Protein AF-A0AAV7KDS8-F1 (afdb_monomer)

Radius of gyration: 25.68 Å; Cα contacts (8 Å, |Δi|>4): 95; chains: 1; bounding box: 57×48×60 Å

Sequence (157 aa):
MASRVCKNSSEKFCYICGRSVPHSEDLPVPVPSEILDISSDNDSSGDSDEYILPPDDNSPQLFDQDDLGDLIRDLNLPKSSSEILASRLKEKNLLLPGANISKYRTREQDFLKFFHVQPSFVYCGNIPGLIEKLGVKYNPEEWRLFIDSSKRNLKGV

Organism: NCBI:txid111878

pLDDT: mean 76.49, std 17.14, range [42.12, 96.31]

Mean predicted aligned error: 17.91 Å

Solvent-accessible surface area (backbone atoms only — not comparable to full-atom values): 10512 Å² total; per-residue (Å²): 133,86,80,86,75,88,74,86,50,100,88,55,80,38,89,86,78,75,54,79,82,80,74,44,95,94,44,65,80,84,72,79,74,79,78,72,80,77,74,81,80,87,80,90,83,73,95,65,83,76,78,76,70,72,82,83,65,89,65,82,82,57,34,49,61,61,56,49,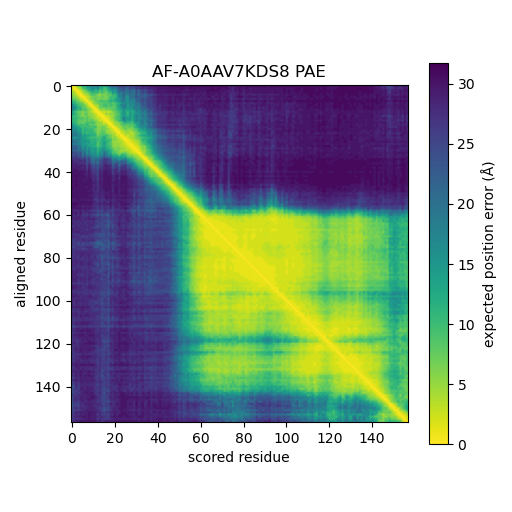49,48,53,35,56,77,68,64,51,54,46,70,58,40,29,51,50,45,49,54,36,48,78,67,68,37,44,40,94,84,49,64,47,71,54,40,79,54,63,60,59,86,53,48,82,33,49,46,82,52,101,90,51,72,47,72,79,38,58,62,63,49,37,45,74,72,74,41,88,72,55,81,88,74,54,44,81,42,75,53,95,49,95,84,52,76,45,76,82

Structure (mmCIF, N/CA/C/O backbone):
data_AF-A0AAV7KDS8-F1
#
_entry.id   AF-A0AAV7KDS8-F1
#
loop_
_atom_site.group_PDB
_atom_site.id
_atom_site.type_symbol
_atom_site.label_atom_id
_atom_site.label_alt_id
_atom_site.label_comp_id
_atom_site.label_asym_id
_atom_site.label_entity_id
_atom_site.label_seq_id
_atom_site.pdbx_PDB_ins_code
_atom_site.Cartn_x
_atom_site.Cartn_y
_atom_site.Cartn_z
_atom_site.occupancy
_atom_site.B_iso_or_equiv
_atom_site.auth_seq_id
_atom_site.auth_comp_id
_atom_site.auth_asym_id
_atom_site.auth_atom_id
_atom_site.pdbx_PDB_model_num
ATOM 1 N N . MET A 1 1 ? -3.835 -34.823 18.671 1.00 42.59 1 MET A N 1
ATOM 2 C CA . MET A 1 1 ? -3.001 -33.928 17.837 1.00 42.59 1 MET A CA 1
ATOM 3 C C . MET A 1 1 ? -1.619 -34.551 17.724 1.00 42.59 1 MET A C 1
ATOM 5 O O . MET A 1 1 ? -0.956 -34.690 18.742 1.00 42.59 1 MET A O 1
ATOM 9 N N . ALA A 1 2 ? -1.226 -35.023 16.539 1.00 47.03 2 ALA A N 1
ATOM 10 C CA . ALA A 1 2 ? 0.081 -35.650 16.341 1.00 47.03 2 ALA A CA 1
ATOM 11 C C . ALA A 1 2 ? 1.179 -34.573 16.314 1.00 47.03 2 ALA A C 1
ATOM 13 O O . ALA A 1 2 ? 1.115 -33.647 15.506 1.00 47.03 2 ALA A O 1
ATOM 14 N N . SER A 1 3 ? 2.161 -34.682 17.211 1.00 51.28 3 SER A N 1
ATOM 15 C CA . SER A 1 3 ? 3.309 -33.774 17.254 1.00 51.28 3 SER A CA 1
ATOM 16 C C . SER A 1 3 ? 4.225 -34.055 16.060 1.00 51.28 3 SER A C 1
ATOM 18 O O . SER A 1 3 ? 4.655 -35.193 15.860 1.00 51.28 3 SER A O 1
ATOM 20 N N . ARG A 1 4 ? 4.495 -33.043 15.228 1.00 54.78 4 ARG A N 1
ATOM 21 C CA . ARG A 1 4 ? 5.415 -33.171 14.089 1.00 54.78 4 ARG A CA 1
ATOM 22 C C . ARG A 1 4 ? 6.848 -33.139 14.620 1.00 54.78 4 ARG A C 1
ATOM 24 O O . ARG A 1 4 ? 7.329 -32.093 15.038 1.00 54.78 4 ARG A O 1
ATOM 31 N N . VAL A 1 5 ? 7.518 -34.289 14.616 1.00 57.69 5 VAL A N 1
ATOM 32 C CA . VAL A 1 5 ? 8.926 -34.416 15.017 1.00 57.69 5 VAL A CA 1
ATOM 33 C C . VAL A 1 5 ? 9.822 -34.093 13.821 1.00 57.69 5 VAL A C 1
ATOM 35 O O . VAL A 1 5 ? 9.630 -34.638 12.734 1.00 57.69 5 VAL A O 1
ATOM 38 N N . CYS A 1 6 ? 10.801 -33.211 14.023 1.00 60.06 6 CYS A N 1
ATOM 39 C CA . CYS A 1 6 ? 11.817 -32.884 13.027 1.00 60.06 6 CYS A CA 1
ATOM 40 C C . CYS A 1 6 ? 12.667 -34.129 12.725 1.00 60.06 6 CYS A C 1
ATOM 42 O O . CYS A 1 6 ? 13.434 -34.580 13.574 1.00 60.06 6 CYS A O 1
ATOM 44 N N . LYS A 1 7 ? 12.523 -34.689 11.522 1.00 57.91 7 LYS A N 1
ATOM 45 C CA . LYS A 1 7 ? 13.422 -35.713 10.983 1.00 57.91 7 LYS A CA 1
ATOM 46 C C . LYS A 1 7 ? 14.260 -35.055 9.894 1.00 57.91 7 LYS A C 1
ATOM 48 O O . LYS A 1 7 ? 13.817 -34.978 8.753 1.00 57.91 7 LYS A O 1
ATOM 53 N N . ASN A 1 8 ? 15.437 -34.545 10.247 1.00 57.94 8 ASN A N 1
ATOM 54 C CA . ASN A 1 8 ? 16.416 -34.177 9.227 1.00 57.94 8 ASN A CA 1
ATOM 55 C C . ASN A 1 8 ? 16.802 -35.457 8.472 1.00 57.94 8 ASN A C 1
ATOM 57 O O . ASN A 1 8 ? 17.338 -36.387 9.069 1.00 57.94 8 ASN A O 1
ATOM 61 N N . SER A 1 9 ? 16.475 -35.511 7.185 1.00 57.31 9 SER A N 1
ATOM 62 C CA . SER A 1 9 ? 16.953 -36.525 6.245 1.00 57.31 9 SER A CA 1
ATOM 63 C C . SER A 1 9 ? 18.003 -35.867 5.356 1.00 57.31 9 SER A C 1
ATOM 65 O O . SER A 1 9 ? 17.880 -34.685 5.036 1.00 57.31 9 SER A O 1
ATOM 67 N N . SER A 1 10 ? 19.035 -36.623 4.988 1.00 56.47 10 SER A N 1
ATOM 68 C CA . SER A 1 10 ? 20.202 -36.172 4.219 1.00 56.47 10 SER A CA 1
ATOM 69 C C . SER A 1 10 ? 19.875 -35.592 2.841 1.00 56.47 10 SER A C 1
ATOM 71 O O . SER A 1 10 ? 20.719 -34.928 2.258 1.00 56.47 10 SER A O 1
ATOM 73 N N . GLU A 1 11 ? 18.661 -35.801 2.329 1.00 54.28 11 GLU A N 1
ATOM 74 C CA . GLU A 1 11 ? 18.315 -35.473 0.941 1.00 54.28 11 GLU A CA 1
ATOM 75 C C . GLU A 1 11 ? 17.306 -34.327 0.796 1.00 54.28 11 GLU A C 1
ATOM 77 O O . GLU A 1 11 ? 16.931 -33.983 -0.325 1.00 54.28 11 GLU A O 1
ATOM 82 N N . LYS A 1 12 ? 16.800 -33.738 1.894 1.00 57.00 12 LYS A N 1
ATOM 83 C CA . LYS A 1 12 ? 15.735 -32.720 1.809 1.00 57.00 12 LYS A CA 1
ATOM 84 C C . LYS A 1 12 ? 15.897 -31.586 2.810 1.00 57.00 12 LYS A C 1
ATOM 86 O O . LYS A 1 12 ? 16.128 -31.796 3.998 1.00 57.00 12 LYS A O 1
ATOM 91 N N . PHE A 1 13 ? 15.666 -30.371 2.319 1.00 56.09 13 PHE A N 1
ATOM 92 C CA . PHE A 1 13 ? 15.522 -29.178 3.141 1.00 56.09 13 PHE A CA 1
ATOM 93 C C . PHE A 1 13 ? 14.375 -29.354 4.149 1.00 56.09 13 PHE A C 1
ATOM 95 O O . PHE A 1 13 ? 13.248 -29.703 3.786 1.00 56.09 13 PHE A O 1
ATOM 102 N N . CYS A 1 14 ? 14.655 -29.121 5.433 1.00 64.38 14 CYS A N 1
ATOM 103 C CA . CYS A 1 14 ? 13.663 -29.280 6.488 1.00 64.38 14 CYS A CA 1
ATOM 104 C C . CYS A 1 14 ? 12.863 -27.988 6.684 1.00 64.38 14 CYS A C 1
ATOM 106 O O . CYS A 1 14 ? 13.279 -27.072 7.395 1.00 64.38 14 CYS A O 1
ATOM 108 N N . TYR A 1 15 ? 11.652 -27.956 6.128 1.00 58.31 15 TYR A N 1
ATOM 109 C CA . TYR A 1 15 ? 10.705 -26.841 6.268 1.00 58.31 15 TYR A CA 1
ATOM 110 C C . TYR A 1 15 ? 10.203 -26.603 7.706 1.00 58.31 15 TYR A C 1
ATOM 112 O O . TYR A 1 15 ? 9.467 -25.651 7.946 1.00 58.31 15 TYR A O 1
ATOM 120 N N . ILE A 1 16 ? 10.575 -27.458 8.668 1.00 60.47 16 ILE A N 1
ATOM 121 C CA . ILE A 1 16 ? 10.196 -27.318 10.083 1.00 60.47 16 ILE A CA 1
ATOM 122 C C . ILE A 1 16 ? 11.245 -26.514 10.867 1.00 60.47 16 ILE A C 1
ATOM 124 O O . ILE A 1 16 ? 10.875 -25.741 11.744 1.00 60.47 16 ILE A O 1
ATOM 128 N N . CYS A 1 17 ? 12.542 -26.678 10.577 1.00 70.00 17 CYS A N 1
ATOM 129 C CA . CYS A 1 17 ? 13.621 -26.008 11.317 1.00 70.00 17 CYS A CA 1
ATOM 130 C C . CYS A 1 17 ? 14.422 -24.990 10.490 1.00 70.00 17 CYS A C 1
ATOM 132 O O . CYS A 1 17 ? 15.250 -24.283 11.061 1.00 70.00 17 CYS A O 1
ATOM 134 N N . GLY A 1 18 ? 14.190 -24.904 9.174 1.00 62.91 18 GLY A N 1
ATOM 135 C CA . GLY A 1 18 ? 14.762 -23.875 8.300 1.00 62.91 18 GLY A CA 1
ATOM 136 C C . GLY A 1 18 ? 16.280 -23.948 8.119 1.00 62.91 18 GLY A C 1
ATOM 137 O O . GLY A 1 18 ? 16.886 -22.963 7.707 1.00 62.91 18 GLY A O 1
ATOM 138 N N . ARG A 1 19 ? 16.916 -25.080 8.448 1.00 60.06 19 ARG A N 1
ATOM 139 C CA . ARG A 1 19 ? 18.369 -25.257 8.311 1.00 60.06 19 ARG A CA 1
ATOM 140 C C . ARG A 1 19 ? 18.706 -26.003 7.024 1.00 60.06 19 ARG A C 1
ATOM 142 O O . ARG A 1 19 ? 18.175 -27.085 6.779 1.00 60.06 19 ARG A O 1
ATOM 149 N N . SER A 1 20 ? 19.620 -25.438 6.240 1.00 60.25 20 SER A N 1
ATOM 150 C CA . SER A 1 20 ? 20.301 -26.128 5.144 1.00 60.25 20 SER A CA 1
ATOM 151 C C . SER A 1 20 ? 21.311 -27.134 5.703 1.00 60.25 20 SER A C 1
ATOM 153 O O . SER A 1 20 ? 21.970 -26.867 6.712 1.00 60.25 20 SER A O 1
ATOM 155 N N . VAL A 1 21 ? 21.426 -28.298 5.066 1.00 63.53 21 VAL A N 1
ATOM 156 C CA . VAL A 1 21 ? 22.436 -29.303 5.422 1.00 63.53 21 VAL A CA 1
ATOM 157 C C . VAL A 1 21 ? 23.788 -28.849 4.853 1.00 63.53 21 VAL A C 1
ATOM 159 O O . VAL A 1 21 ? 23.837 -28.487 3.678 1.00 63.53 21 VAL A O 1
ATOM 162 N N . PRO A 1 22 ? 24.867 -28.806 5.656 1.00 60.00 22 PRO A N 1
ATOM 163 C CA . PRO A 1 22 ? 26.194 -28.456 5.160 1.00 60.00 22 PRO A CA 1
ATOM 164 C C . PRO A 1 22 ? 26.729 -29.543 4.219 1.00 60.00 22 PRO A C 1
ATOM 166 O O . PRO A 1 22 ? 26.577 -30.732 4.496 1.00 60.00 22 PRO A O 1
ATOM 169 N N . HIS A 1 23 ? 27.358 -29.122 3.122 1.00 61.16 23 HIS A N 1
ATOM 170 C CA . HIS A 1 23 ? 28.006 -30.018 2.165 1.00 61.16 23 HIS A CA 1
ATOM 171 C C . HIS A 1 23 ? 29.175 -30.775 2.816 1.00 61.16 23 HIS A C 1
ATOM 173 O O . HIS A 1 23 ? 29.895 -30.222 3.651 1.00 61.16 23 HIS A O 1
ATOM 179 N N . SER A 1 24 ? 29.360 -32.034 2.424 1.00 66.31 24 SER A N 1
ATOM 180 C CA . SER A 1 24 ? 30.437 -32.927 2.872 1.00 66.31 24 SER A CA 1
ATOM 181 C C . SER A 1 24 ? 30.935 -33.771 1.696 1.00 66.31 24 SER A C 1
ATOM 183 O O . SER A 1 24 ? 30.394 -33.671 0.596 1.00 66.31 24 SER A O 1
ATOM 185 N N . GLU A 1 25 ? 31.949 -34.613 1.907 1.00 64.06 25 GLU A N 1
ATOM 186 C CA . GLU A 1 25 ? 32.448 -35.531 0.868 1.00 64.06 25 GLU A CA 1
ATOM 187 C C . GLU A 1 25 ? 31.361 -36.493 0.349 1.00 64.06 25 GLU A C 1
ATOM 189 O O . GLU A 1 25 ? 31.370 -36.846 -0.826 1.00 64.06 25 GLU A O 1
ATOM 194 N N . ASP A 1 26 ? 30.367 -36.821 1.184 1.00 67.75 26 ASP A N 1
ATOM 195 C CA . ASP A 1 26 ? 29.193 -37.622 0.802 1.00 67.75 26 ASP A CA 1
ATOM 196 C C . ASP A 1 26 ? 28.091 -36.804 0.089 1.00 67.75 26 ASP A C 1
ATOM 198 O O . ASP A 1 26 ? 27.160 -37.377 -0.476 1.00 67.75 26 ASP A O 1
ATOM 202 N N . LEU A 1 27 ? 28.160 -35.464 0.127 1.00 63.69 27 LEU A N 1
ATOM 203 C CA . LEU A 1 27 ? 27.190 -34.527 -0.463 1.00 63.69 27 LEU A CA 1
ATOM 204 C C . LEU A 1 27 ? 27.913 -33.335 -1.124 1.00 63.69 27 LEU A C 1
ATOM 206 O O . LEU A 1 27 ? 27.814 -32.198 -0.630 1.00 63.69 27 LEU A O 1
ATOM 210 N N . PRO A 1 28 ? 28.658 -33.572 -2.221 1.00 71.12 28 PRO A N 1
ATOM 211 C CA . PRO A 1 28 ? 29.429 -32.533 -2.887 1.00 71.12 28 PRO A CA 1
ATOM 212 C C . PRO A 1 28 ? 28.520 -31.442 -3.460 1.00 71.12 28 PRO A C 1
ATOM 214 O O . PRO A 1 28 ? 27.350 -31.666 -3.778 1.00 71.12 28 PRO A O 1
ATOM 217 N N . VAL A 1 29 ? 29.069 -30.234 -3.592 1.00 67.00 29 VAL A N 1
ATOM 218 C CA . VAL A 1 29 ? 28.371 -29.113 -4.231 1.00 67.00 29 VAL A CA 1
ATOM 219 C C . VAL A 1 29 ? 28.070 -29.497 -5.686 1.00 67.00 29 VAL A C 1
ATOM 221 O O . VAL A 1 29 ? 29.007 -29.853 -6.404 1.00 67.00 29 VAL A O 1
ATOM 224 N N . PRO A 1 30 ? 26.804 -29.430 -6.145 1.00 64.69 30 PRO A N 1
ATOM 225 C CA . PRO A 1 30 ? 26.484 -29.659 -7.546 1.00 64.69 30 PRO A CA 1
ATOM 226 C C . PRO A 1 30 ? 27.210 -28.619 -8.396 1.00 64.69 30 PRO A C 1
ATOM 228 O O . PRO A 1 30 ? 26.972 -27.417 -8.259 1.00 64.69 30 PRO A O 1
ATOM 231 N N . VAL A 1 31 ? 28.123 -29.075 -9.247 1.00 70.25 31 VAL A N 1
ATOM 232 C CA . VAL A 1 31 ? 28.790 -28.204 -10.213 1.00 70.25 31 VAL A CA 1
ATOM 233 C C . VAL A 1 31 ? 27.791 -27.950 -11.343 1.00 70.25 31 VAL A C 1
ATOM 235 O O . VAL A 1 31 ? 27.231 -28.922 -11.859 1.00 70.25 31 VAL A O 1
ATOM 238 N N . PRO A 1 32 ? 27.520 -26.687 -11.720 1.00 57.19 32 PRO A N 1
ATOM 239 C CA . PRO A 1 32 ? 26.714 -26.394 -12.897 1.00 57.19 32 PRO A CA 1
ATOM 240 C C . PRO A 1 32 ? 27.324 -27.119 -14.096 1.00 57.19 32 PRO A C 1
ATOM 242 O O . PRO A 1 32 ? 28.519 -26.970 -14.353 1.00 57.19 32 PRO A O 1
ATOM 245 N N . SER A 1 33 ? 26.536 -27.937 -14.792 1.00 58.91 33 SER A N 1
ATOM 246 C CA . SER A 1 33 ? 26.995 -28.548 -16.036 1.00 58.91 33 SER A CA 1
ATOM 247 C C . SER A 1 33 ? 27.380 -27.432 -17.000 1.00 58.91 33 SER A C 1
ATOM 249 O O . SER A 1 33 ? 26.623 -26.468 -17.146 1.00 58.91 33 SER A O 1
ATOM 251 N N . GLU A 1 34 ? 28.563 -27.545 -17.610 1.00 57.50 34 GLU A N 1
ATOM 252 C CA . GLU A 1 34 ? 28.976 -26.644 -18.682 1.00 57.50 34 GLU A CA 1
ATOM 253 C C . GLU A 1 34 ? 27.834 -26.568 -19.693 1.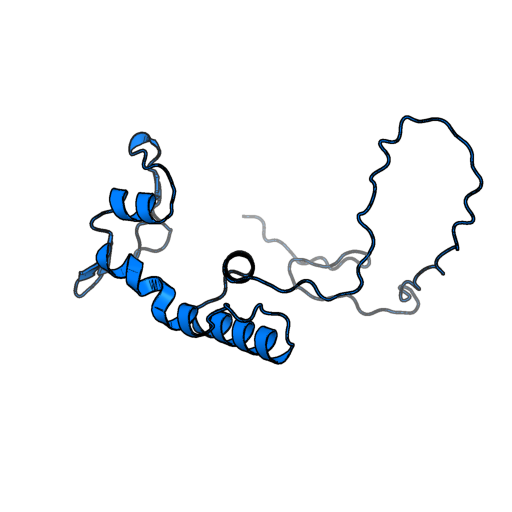00 57.50 34 GLU A C 1
ATOM 255 O O . GLU A 1 34 ? 27.305 -27.594 -20.130 1.00 57.50 34 GLU A O 1
ATOM 260 N N . ILE A 1 35 ? 27.389 -25.342 -19.961 1.00 61.94 35 ILE A N 1
ATOM 261 C CA . ILE A 1 35 ? 26.324 -25.061 -20.913 1.00 61.94 35 ILE A CA 1
ATOM 262 C C . ILE A 1 35 ? 26.814 -25.636 -22.236 1.00 61.94 35 ILE A C 1
ATOM 264 O O . ILE A 1 35 ? 27.777 -25.135 -22.811 1.00 61.94 35 ILE A O 1
ATOM 268 N N . LEU A 1 36 ? 26.203 -26.735 -22.674 1.00 47.66 36 LEU A N 1
ATOM 269 C CA . LEU A 1 36 ? 26.427 -27.241 -24.015 1.00 47.66 36 LEU A CA 1
ATOM 270 C C . LEU A 1 36 ? 25.964 -26.133 -24.957 1.00 47.66 36 LEU A C 1
ATOM 272 O O . LEU A 1 36 ? 24.782 -25.787 -24.953 1.00 47.66 36 LEU A O 1
ATOM 276 N N . ASP A 1 37 ? 26.893 -25.565 -25.725 1.00 49.75 37 ASP A N 1
ATOM 277 C CA . ASP A 1 37 ? 26.561 -24.831 -26.940 1.00 49.75 37 ASP A CA 1
ATOM 278 C C . ASP A 1 37 ? 25.713 -25.777 -27.791 1.00 49.75 37 ASP A C 1
ATOM 280 O O . ASP A 1 37 ? 26.211 -26.750 -28.361 1.00 49.75 37 ASP A O 1
ATOM 284 N N . ILE A 1 38 ? 24.401 -25.539 -27.808 1.00 51.03 38 ILE A N 1
ATOM 285 C CA . ILE A 1 38 ? 23.464 -26.276 -28.647 1.00 51.03 38 ILE A CA 1
ATOM 286 C C . ILE A 1 38 ? 23.730 -25.797 -30.073 1.00 51.03 38 ILE A C 1
ATOM 288 O O . ILE A 1 38 ? 23.089 -24.875 -30.574 1.00 51.03 38 ILE A O 1
ATOM 292 N N . SER A 1 39 ? 24.717 -26.411 -30.724 1.00 52.03 39 SER A N 1
ATOM 293 C CA . SER A 1 39 ? 24.773 -26.458 -32.175 1.00 52.03 39 SER A CA 1
ATOM 294 C C . SER A 1 39 ? 23.506 -27.172 -32.630 1.00 52.03 39 SER A C 1
ATOM 296 O O . SER A 1 39 ? 23.320 -28.364 -32.381 1.00 52.03 39 SER A O 1
ATOM 298 N N . SER A 1 40 ? 22.597 -26.398 -33.204 1.00 45.72 40 SER A N 1
ATOM 299 C CA . SER A 1 40 ? 21.296 -26.820 -33.695 1.00 45.72 40 SER A CA 1
ATOM 300 C C . SER A 1 40 ? 21.451 -27.755 -34.895 1.00 45.72 40 SER A C 1
ATOM 302 O O . SER A 1 40 ? 21.427 -27.325 -36.047 1.00 45.72 40 SER A O 1
ATOM 304 N N . ASP A 1 41 ? 21.570 -29.051 -34.617 1.00 44.31 41 ASP A N 1
ATOM 305 C CA . ASP A 1 41 ? 21.260 -30.081 -35.600 1.00 44.31 41 ASP A CA 1
ATOM 306 C C . ASP A 1 41 ? 19.736 -30.178 -35.731 1.00 44.31 41 ASP A C 1
ATOM 308 O O . ASP A 1 41 ? 18.999 -30.584 -34.831 1.00 44.31 41 ASP A O 1
ATOM 312 N N . ASN A 1 42 ? 19.283 -29.678 -36.874 1.00 54.56 42 ASN A N 1
ATOM 313 C CA . ASN A 1 42 ? 17.911 -29.612 -37.331 1.00 54.56 42 ASN A CA 1
ATOM 314 C C . ASN A 1 42 ? 17.361 -31.018 -37.611 1.00 54.56 42 ASN A C 1
ATOM 316 O O . ASN A 1 42 ? 17.646 -31.574 -38.668 1.00 54.56 42 ASN A O 1
ATOM 320 N N . ASP A 1 43 ? 16.507 -31.531 -36.724 1.00 42.12 43 ASP A N 1
ATOM 321 C CA . ASP A 1 43 ? 15.540 -32.575 -37.065 1.00 42.12 43 ASP A CA 1
ATOM 322 C C . ASP A 1 43 ? 14.122 -32.082 -36.758 1.00 42.12 43 ASP A C 1
ATOM 324 O O . ASP A 1 43 ? 13.664 -31.976 -35.621 1.00 42.12 43 ASP A O 1
ATOM 328 N N . SER A 1 44 ? 13.450 -31.714 -37.843 1.00 55.19 44 SER A N 1
ATOM 329 C CA . SER A 1 44 ? 12.095 -31.190 -37.893 1.00 55.19 44 SER A CA 1
ATOM 330 C C . SER A 1 44 ? 11.071 -32.304 -37.672 1.00 55.19 44 SER A C 1
ATOM 332 O O . SER A 1 44 ? 11.066 -33.292 -38.405 1.00 55.19 44 SER A O 1
ATOM 334 N N . SER A 1 45 ? 10.166 -32.131 -36.705 1.00 54.56 45 SER A N 1
ATOM 335 C CA . SER A 1 45 ? 8.717 -32.349 -36.884 1.00 54.56 45 SER A CA 1
ATOM 336 C C . SER A 1 45 ? 7.962 -32.213 -35.558 1.00 54.56 45 SER A C 1
ATOM 338 O O . SER A 1 45 ? 7.956 -33.108 -34.719 1.00 54.56 45 SER A O 1
ATOM 340 N N . GLY A 1 46 ? 7.268 -31.090 -35.393 1.00 47.12 46 GLY A N 1
ATOM 341 C CA . GLY A 1 46 ? 6.348 -30.880 -34.281 1.00 47.12 46 GLY A CA 1
ATOM 342 C C . GLY A 1 46 ? 5.998 -29.412 -34.140 1.00 47.12 46 GLY A C 1
ATOM 343 O O . GLY A 1 46 ? 6.624 -28.744 -33.334 1.00 47.12 46 GLY A O 1
ATOM 344 N N . ASP A 1 47 ? 5.060 -28.961 -34.980 1.00 55.47 47 ASP A N 1
ATOM 345 C CA . ASP A 1 47 ? 4.239 -27.740 -34.882 1.00 55.47 47 ASP A CA 1
ATOM 346 C C . ASP A 1 47 ? 4.600 -26.819 -33.705 1.00 55.47 47 ASP A C 1
ATOM 348 O O . ASP A 1 47 ? 3.954 -26.798 -32.658 1.00 55.47 47 ASP A O 1
ATOM 352 N N . SER A 1 48 ? 5.720 -26.123 -33.852 1.00 52.38 48 SER A N 1
ATOM 353 C CA . SER A 1 48 ? 6.213 -25.168 -32.879 1.00 52.38 48 SER A CA 1
ATOM 354 C C . SER A 1 48 ? 5.778 -23.805 -33.370 1.00 52.38 48 SER A C 1
ATOM 356 O O . SER A 1 48 ? 6.401 -23.259 -34.283 1.00 52.38 48 SER A O 1
ATOM 358 N N . ASP A 1 49 ? 4.711 -23.280 -32.767 1.00 55.84 49 ASP A N 1
ATOM 359 C CA . ASP A 1 49 ? 4.479 -21.843 -32.709 1.00 55.84 49 ASP A CA 1
ATOM 360 C C . ASP A 1 49 ? 5.800 -21.206 -32.268 1.00 55.84 49 ASP A C 1
ATOM 362 O O . ASP A 1 49 ? 6.238 -21.333 -31.122 1.00 55.84 49 ASP A O 1
ATOM 366 N N . GLU A 1 50 ? 6.500 -20.622 -33.235 1.00 52.75 50 GLU A N 1
ATOM 367 C CA . GLU A 1 50 ? 7.760 -19.935 -33.041 1.00 52.75 50 GLU A CA 1
ATOM 368 C C . GLU A 1 50 ? 7.461 -18.762 -32.109 1.00 52.75 50 GLU A C 1
ATOM 370 O O . GLU A 1 50 ? 6.904 -17.742 -32.516 1.00 52.75 50 GLU A O 1
ATOM 375 N N . TYR A 1 51 ? 7.746 -18.934 -30.816 1.00 61.84 51 TYR A N 1
ATOM 376 C CA . TYR A 1 51 ? 7.735 -17.838 -29.861 1.00 61.84 51 TYR A CA 1
ATOM 377 C C . TYR A 1 51 ? 8.841 -16.880 -30.293 1.00 61.84 51 TYR A C 1
ATOM 379 O O . TYR A 1 51 ? 9.991 -17.009 -29.876 1.00 61.84 51 TYR A O 1
ATOM 387 N N . ILE A 1 52 ? 8.493 -15.944 -31.176 1.00 62.25 52 ILE A N 1
ATOM 388 C CA . ILE A 1 52 ? 9.346 -14.832 -31.570 1.00 62.25 52 ILE A CA 1
ATOM 389 C C . ILE A 1 52 ? 9.587 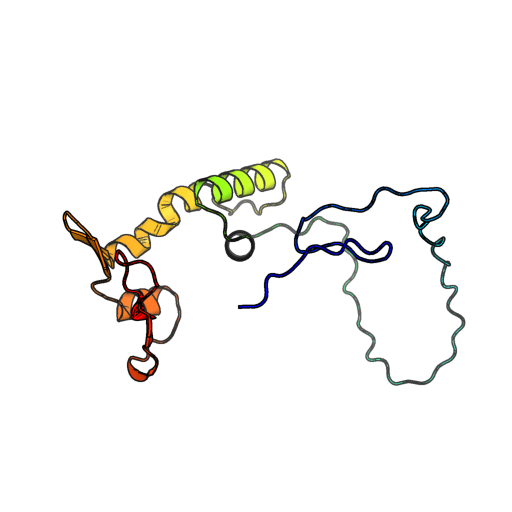-14.031 -30.291 1.00 62.25 52 ILE A C 1
ATOM 391 O O . ILE A 1 52 ? 8.761 -13.211 -29.884 1.00 62.25 52 ILE A O 1
ATOM 395 N N . LEU A 1 53 ? 10.699 -14.322 -29.615 1.00 63.75 53 LEU A N 1
ATOM 396 C CA . LEU A 1 53 ? 11.209 -13.478 -28.551 1.00 63.75 53 LEU A CA 1
ATOM 397 C C . LEU A 1 53 ? 11.458 -12.104 -29.183 1.00 63.75 53 LEU A C 1
ATOM 399 O O . LEU A 1 53 ? 12.165 -12.025 -30.195 1.00 63.75 53 LEU A O 1
ATOM 403 N N . PRO A 1 54 ? 10.844 -11.028 -28.660 1.00 68.94 54 PRO A N 1
ATOM 404 C CA . PRO A 1 54 ? 11.148 -9.692 -29.138 1.00 68.94 54 PRO A CA 1
ATOM 405 C C . PRO A 1 54 ? 12.662 -9.461 -29.034 1.00 68.94 54 PRO A C 1
ATOM 407 O O . PRO A 1 54 ? 13.302 -10.045 -28.156 1.00 68.94 54 PRO A O 1
ATOM 410 N N . PRO A 1 55 ? 13.245 -8.659 -29.945 1.00 63.25 55 PRO A N 1
ATOM 411 C CA . PRO A 1 55 ? 14.678 -8.405 -29.955 1.00 63.25 55 PRO A CA 1
ATOM 412 C C . PRO A 1 55 ? 15.119 -7.996 -28.553 1.00 63.25 55 PRO A C 1
ATOM 414 O O . PRO A 1 55 ? 14.521 -7.096 -27.963 1.00 63.25 55 PRO A O 1
ATOM 417 N N . ASP A 1 56 ? 16.122 -8.703 -28.035 1.00 63.69 56 ASP A N 1
ATOM 418 C CA . ASP A 1 56 ? 16.668 -8.504 -26.698 1.00 63.69 56 ASP A CA 1
ATOM 419 C C . ASP A 1 56 ? 17.390 -7.151 -26.673 1.00 63.69 56 ASP A C 1
ATOM 421 O O . ASP A 1 56 ? 18.593 -7.029 -26.927 1.00 63.69 56 ASP A O 1
ATOM 425 N N . ASP A 1 57 ? 16.615 -6.084 -26.491 1.00 69.94 57 ASP A N 1
ATOM 426 C CA . ASP A 1 57 ? 17.159 -4.791 -26.138 1.00 69.94 57 ASP A CA 1
ATOM 427 C C . ASP A 1 57 ? 17.683 -4.938 -24.713 1.00 69.94 57 ASP A C 1
ATOM 429 O O . ASP A 1 57 ? 16.925 -4.893 -23.750 1.00 69.94 57 ASP A O 1
ATOM 433 N N . ASN A 1 58 ? 18.998 -5.131 -24.583 1.00 74.50 58 ASN A N 1
ATOM 434 C CA . ASN A 1 58 ? 19.723 -5.241 -23.310 1.00 74.50 58 ASN A CA 1
ATOM 435 C C . ASN A 1 58 ? 19.615 -3.972 -22.426 1.00 74.50 58 ASN A C 1
ATOM 437 O O . ASN A 1 58 ? 20.391 -3.793 -21.480 1.00 74.50 58 ASN A O 1
ATOM 441 N N . SER A 1 59 ? 18.708 -3.046 -22.745 1.00 78.06 59 SER A N 1
ATOM 442 C CA . SER A 1 59 ? 18.412 -1.879 -21.938 1.00 78.06 59 SER A CA 1
ATOM 443 C C . SER A 1 59 ? 17.609 -2.286 -20.688 1.00 78.06 59 SER A C 1
ATOM 445 O O . SER A 1 59 ? 16.732 -3.149 -20.742 1.00 78.06 59 SER A O 1
ATOM 447 N N . PRO A 1 60 ? 17.904 -1.707 -19.510 1.00 81.12 60 PRO A N 1
ATOM 448 C CA . PRO A 1 60 ? 17.145 -2.011 -18.306 1.00 81.12 60 PRO A CA 1
ATOM 449 C C . PRO A 1 60 ? 15.685 -1.585 -18.465 1.00 81.12 60 PRO A C 1
ATOM 451 O O . PRO A 1 60 ? 15.403 -0.411 -18.717 1.00 81.12 60 PRO A O 1
ATOM 454 N N . GLN A 1 61 ? 14.754 -2.511 -18.240 1.00 87.50 61 GLN A N 1
ATOM 455 C CA . GLN A 1 61 ? 13.340 -2.172 -18.163 1.00 87.50 61 GLN A CA 1
ATOM 456 C C . GLN A 1 61 ? 13.092 -1.293 -16.929 1.00 87.50 61 GLN A C 1
ATOM 458 O O . GLN A 1 61 ? 13.369 -1.683 -15.792 1.00 87.50 61 GLN A O 1
ATOM 463 N N . LEU A 1 62 ? 12.606 -0.076 -17.167 1.00 94.00 62 LEU A N 1
ATOM 464 C CA . LEU A 1 62 ? 12.297 0.888 -16.116 1.00 94.00 62 LEU A CA 1
ATOM 465 C C . LEU A 1 62 ? 10.896 0.630 -15.568 1.00 94.00 62 LEU A C 1
ATOM 467 O O . LEU A 1 62 ? 9.970 0.397 -16.338 1.00 94.00 62 LEU A O 1
ATOM 471 N N . PHE A 1 63 ? 10.737 0.751 -14.253 1.00 94.75 63 PHE A N 1
ATOM 472 C CA . PHE A 1 63 ? 9.428 0.702 -13.612 1.00 94.75 63 PHE A CA 1
ATOM 473 C C . PHE A 1 63 ? 8.703 2.032 -13.794 1.00 94.75 63 PHE A C 1
ATOM 475 O O . PHE A 1 63 ? 9.253 3.106 -13.494 1.00 94.75 63 PHE A O 1
ATOM 482 N N . ASP A 1 64 ? 7.445 1.959 -14.215 1.00 94.81 64 ASP A N 1
ATOM 483 C CA . ASP A 1 64 ? 6.520 3.069 -14.066 1.00 94.81 64 ASP A CA 1
ATOM 484 C C . ASP A 1 64 ? 5.943 3.141 -12.634 1.00 94.81 64 ASP A C 1
ATOM 486 O O . ASP A 1 64 ? 6.404 2.482 -11.695 1.00 94.81 64 ASP A O 1
ATOM 490 N N . GLN A 1 65 ? 4.979 4.037 -12.416 1.00 94.25 65 GLN A N 1
ATOM 491 C CA . GLN A 1 65 ? 4.388 4.225 -11.092 1.00 94.25 65 GLN A CA 1
ATOM 492 C C . GLN A 1 65 ? 3.463 3.070 -10.673 1.00 94.25 65 GLN A C 1
ATOM 494 O O . GLN A 1 65 ? 3.324 2.829 -9.465 1.00 94.25 65 GLN A O 1
ATOM 499 N N . ASP A 1 66 ? 2.820 2.415 -11.632 1.00 92.69 66 ASP A N 1
ATOM 500 C CA . ASP A 1 66 ? 1.867 1.337 -11.406 1.00 92.69 66 ASP A CA 1
ATOM 501 C C . ASP A 1 66 ? 2.617 0.012 -11.238 1.00 92.69 66 ASP A C 1
ATOM 503 O O . ASP A 1 66 ? 2.396 -0.653 -10.226 1.00 92.69 66 ASP A O 1
ATOM 507 N N . ASP A 1 67 ? 3.627 -0.265 -12.067 1.00 95.19 67 ASP A N 1
ATOM 508 C CA . 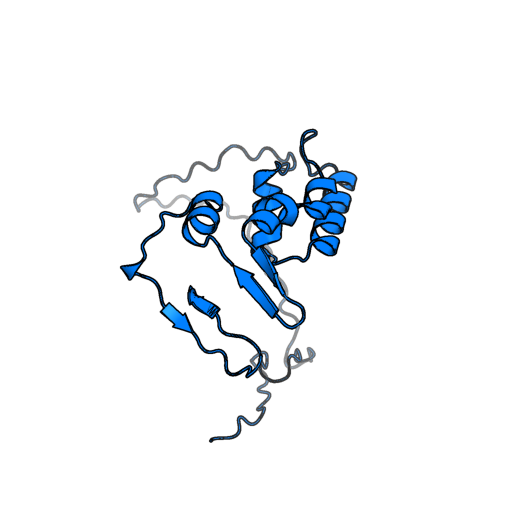ASP A 1 67 ? 4.557 -1.392 -11.922 1.00 95.19 67 ASP A CA 1
ATOM 509 C C . ASP A 1 67 ? 5.242 -1.373 -10.550 1.00 95.19 67 ASP A C 1
ATOM 511 O O . ASP A 1 67 ? 5.327 -2.380 -9.842 1.00 95.19 67 ASP A O 1
ATOM 515 N N . LEU A 1 68 ? 5.712 -0.194 -10.121 1.00 95.44 68 LEU A N 1
ATOM 516 C CA . LEU A 1 68 ? 6.289 -0.022 -8.790 1.00 95.44 68 LEU A CA 1
ATOM 517 C C . LEU A 1 68 ? 5.242 -0.268 -7.690 1.00 95.44 68 LEU A C 1
ATOM 519 O O . LEU A 1 68 ? 5.559 -0.794 -6.620 1.00 95.44 68 LEU A O 1
ATOM 523 N N . GLY A 1 69 ? 3.992 0.136 -7.931 1.00 94.00 69 GLY A N 1
ATOM 524 C CA . GLY A 1 69 ? 2.860 -0.120 -7.045 1.00 94.00 69 GLY A CA 1
ATOM 525 C C . GLY A 1 69 ? 2.552 -1.609 -6.895 1.00 94.00 69 GLY A C 1
ATOM 526 O O . GLY A 1 69 ? 2.368 -2.068 -5.762 1.00 94.00 69 GLY A O 1
ATOM 527 N N . ASP A 1 70 ? 2.553 -2.342 -8.003 1.00 94.69 70 ASP A N 1
ATOM 528 C CA . ASP A 1 70 ? 2.332 -3.783 -8.065 1.00 94.69 70 ASP A CA 1
ATOM 529 C C . ASP A 1 70 ? 3.468 -4.544 -7.384 1.00 94.69 70 ASP A C 1
ATOM 531 O O . ASP A 1 70 ? 3.203 -5.330 -6.476 1.00 94.69 70 ASP A O 1
ATOM 535 N N . LEU A 1 71 ? 4.729 -4.201 -7.666 1.00 95.44 71 LEU A N 1
ATOM 536 C CA . LEU A 1 71 ? 5.885 -4.784 -6.977 1.00 95.44 71 LEU A CA 1
ATOM 537 C C . LEU A 1 71 ? 5.781 -4.627 -5.452 1.00 95.44 71 LEU A C 1
ATOM 539 O O . LEU A 1 71 ? 6.014 -5.560 -4.683 1.00 95.44 71 LEU A O 1
ATOM 543 N N . ILE A 1 72 ? 5.409 -3.434 -4.985 1.00 95.50 72 ILE A N 1
ATOM 544 C CA . ILE A 1 72 ? 5.231 -3.159 -3.555 1.00 95.50 72 ILE A CA 1
ATOM 545 C C . ILE A 1 72 ? 4.075 -3.967 -2.954 1.00 95.50 72 ILE A C 1
ATOM 547 O O . ILE A 1 72 ? 4.158 -4.360 -1.784 1.00 95.50 72 ILE A O 1
ATOM 551 N N . ARG A 1 73 ? 2.995 -4.177 -3.716 1.00 93.12 73 ARG A N 1
ATOM 552 C CA . ARG A 1 73 ? 1.844 -4.986 -3.301 1.00 93.12 73 ARG A CA 1
ATOM 553 C C . ARG A 1 73 ? 2.229 -6.457 -3.192 1.00 93.12 73 ARG A C 1
ATOM 555 O O . ARG A 1 73 ? 1.921 -7.067 -2.172 1.00 93.12 73 ARG A O 1
ATOM 562 N N . ASP A 1 74 ? 2.933 -6.987 -4.181 1.00 96.12 74 ASP A N 1
ATOM 563 C CA . ASP A 1 74 ? 3.321 -8.397 -4.251 1.00 96.12 74 ASP A CA 1
ATOM 564 C C . ASP A 1 74 ? 4.318 -8.758 -3.144 1.00 96.12 74 ASP A C 1
ATOM 566 O O . ASP A 1 74 ? 4.215 -9.809 -2.512 1.00 96.12 74 ASP A O 1
ATOM 570 N N . LEU A 1 75 ? 5.224 -7.831 -2.820 1.00 95.75 75 LEU A N 1
ATOM 571 C CA . LEU A 1 75 ? 6.134 -7.944 -1.677 1.00 95.75 75 LEU A CA 1
ATOM 572 C C . LEU A 1 75 ? 5.470 -7.622 -0.325 1.00 95.75 75 LEU A C 1
ATOM 574 O O . LEU A 1 75 ? 6.109 -7.759 0.720 1.00 95.75 75 LEU A O 1
ATOM 578 N N . ASN A 1 76 ? 4.210 -7.177 -0.327 1.00 94.38 76 ASN A N 1
ATOM 579 C CA . ASN A 1 76 ? 3.435 -6.792 0.852 1.00 94.38 76 ASN A CA 1
ATOM 580 C C . ASN A 1 76 ? 4.184 -5.817 1.787 1.00 94.38 76 ASN A C 1
ATOM 582 O O . ASN A 1 76 ? 4.236 -5.993 3.009 1.00 94.38 76 ASN A O 1
ATOM 586 N N . LEU A 1 77 ? 4.810 -4.787 1.209 1.00 94.50 77 LEU A N 1
ATOM 587 C CA . LEU A 1 77 ? 5.668 -3.877 1.970 1.00 94.50 77 LEU A CA 1
ATOM 588 C C . LEU A 1 77 ? 4.859 -2.822 2.749 1.00 94.50 77 LEU A C 1
ATOM 590 O O . LEU A 1 77 ? 3.922 -2.222 2.207 1.00 94.50 77 LEU A O 1
ATOM 594 N N . PRO A 1 78 ? 5.244 -2.519 4.005 1.00 92.75 78 PRO A N 1
ATOM 595 C CA . PRO A 1 78 ? 4.711 -1.371 4.728 1.00 92.75 78 PRO A CA 1
ATOM 596 C C . PRO A 1 78 ? 5.224 -0.060 4.117 1.00 92.75 78 PRO A C 1
ATOM 598 O O . PRO A 1 78 ? 6.286 -0.026 3.501 1.00 92.75 78 PRO A O 1
ATOM 601 N N . LYS A 1 79 ? 4.511 1.049 4.363 1.00 92.62 79 LYS A N 1
ATOM 602 C CA . LYS A 1 79 ? 4.774 2.375 3.760 1.00 92.62 79 LYS A CA 1
ATOM 603 C C . LYS A 1 79 ? 6.239 2.816 3.817 1.00 92.62 79 LYS A C 1
ATOM 605 O O . LYS A 1 79 ? 6.771 3.294 2.822 1.00 92.62 79 LYS A O 1
ATOM 610 N N . SER A 1 80 ? 6.886 2.645 4.970 1.00 93.44 80 SER A N 1
ATOM 611 C CA . SER A 1 80 ? 8.291 3.018 5.165 1.00 93.44 80 SER A CA 1
ATOM 612 C C . SER A 1 80 ? 9.228 2.186 4.289 1.00 93.44 80 SER A C 1
ATOM 614 O O . SER A 1 80 ? 10.107 2.735 3.632 1.00 93.44 80 SER A O 1
ATOM 616 N N . SER A 1 81 ? 9.022 0.871 4.225 1.00 95.19 81 SER A N 1
ATOM 617 C CA . SER A 1 81 ? 9.808 -0.025 3.372 1.00 95.19 81 SER A CA 1
ATOM 618 C C . SER A 1 81 ? 9.528 0.197 1.886 1.00 95.19 81 SER A C 1
ATOM 620 O O . SER A 1 81 ? 10.459 0.149 1.089 1.00 95.19 81 SER A O 1
ATOM 622 N N . SER A 1 82 ? 8.278 0.489 1.516 1.00 95.94 82 SER A N 1
ATOM 623 C CA . SER A 1 82 ? 7.891 0.875 0.154 1.00 95.94 82 SER A CA 1
ATOM 624 C C . SER A 1 82 ? 8.639 2.121 -0.315 1.00 95.94 82 SER A C 1
ATOM 626 O O . SER A 1 82 ? 9.177 2.147 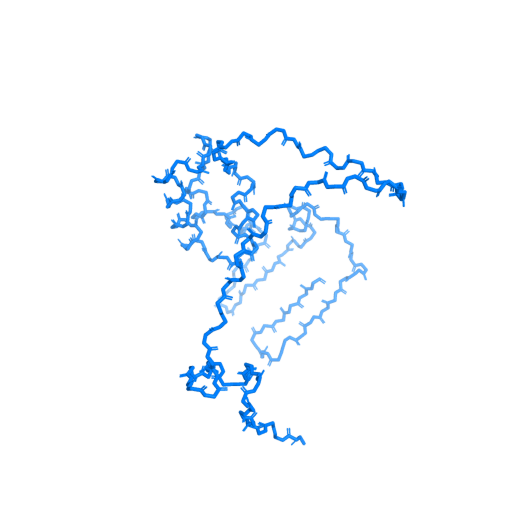-1.418 1.00 95.94 82 SER A O 1
ATOM 628 N N . GLU A 1 83 ? 8.719 3.139 0.542 1.00 95.19 83 GLU A N 1
ATOM 629 C CA . GLU A 1 83 ? 9.444 4.370 0.246 1.00 95.19 83 GLU A CA 1
ATOM 630 C C . GLU A 1 83 ? 10.952 4.126 0.085 1.00 95.19 83 GLU A C 1
ATOM 632 O O . GLU A 1 83 ? 11.563 4.618 -0.865 1.00 95.19 83 GLU A O 1
ATOM 637 N N . ILE A 1 84 ? 11.547 3.325 0.977 1.00 96.31 84 ILE A N 1
ATOM 638 C CA . ILE A 1 84 ? 12.966 2.953 0.895 1.00 96.31 84 ILE A CA 1
ATOM 639 C C . ILE A 1 84 ? 13.247 2.212 -0.417 1.00 96.31 84 ILE A C 1
ATOM 641 O O . ILE A 1 84 ? 14.203 2.560 -1.108 1.00 96.31 84 ILE A O 1
ATOM 645 N N . LEU A 1 85 ? 12.417 1.230 -0.782 1.00 96.19 85 LEU A N 1
ATOM 646 C CA . LEU A 1 85 ? 12.559 0.485 -2.035 1.00 96.19 85 LEU A CA 1
ATOM 647 C C . LEU A 1 85 ? 12.516 1.427 -3.243 1.00 96.19 85 LEU A C 1
ATOM 649 O O . LEU A 1 85 ? 13.424 1.403 -4.072 1.00 96.19 85 LEU A O 1
ATOM 653 N N . ALA A 1 86 ? 11.509 2.299 -3.305 1.00 95.69 86 ALA A N 1
ATOM 654 C CA . ALA A 1 86 ? 11.371 3.276 -4.379 1.00 95.69 86 ALA A CA 1
ATOM 655 C C . ALA A 1 86 ? 12.587 4.224 -4.459 1.00 95.69 86 ALA A C 1
ATOM 657 O O . ALA A 1 86 ? 13.079 4.509 -5.550 1.00 95.69 86 ALA A O 1
ATOM 658 N N . SER A 1 87 ? 13.139 4.659 -3.318 1.00 95.88 87 SER A N 1
ATOM 659 C CA . SER A 1 87 ? 14.374 5.460 -3.285 1.00 95.88 87 SER A CA 1
ATOM 660 C C . SER A 1 87 ? 15.567 4.710 -3.876 1.00 95.88 87 SER A C 1
ATOM 662 O O . SER A 1 87 ? 16.297 5.267 -4.693 1.00 95.88 87 SER A O 1
ATOM 664 N N . ARG A 1 88 ? 15.752 3.433 -3.517 1.00 96.19 88 ARG A N 1
ATOM 665 C CA . ARG A 1 88 ? 16.864 2.619 -4.034 1.00 96.19 88 ARG A CA 1
ATOM 666 C C . ARG A 1 88 ? 16.738 2.342 -5.528 1.00 96.19 88 ARG A C 1
ATOM 668 O O . ARG A 1 88 ? 17.741 2.395 -6.232 1.00 96.19 88 ARG A O 1
ATOM 675 N N . LEU A 1 89 ? 15.526 2.098 -6.023 1.00 95.00 89 LEU A N 1
ATOM 676 C CA . LEU A 1 89 ? 15.283 1.941 -7.460 1.00 95.00 89 LEU A CA 1
ATOM 677 C C . LEU A 1 89 ? 15.574 3.240 -8.221 1.00 95.00 89 LEU A C 1
ATOM 679 O O . LEU A 1 89 ? 16.187 3.200 -9.287 1.00 95.00 89 LEU A O 1
ATOM 683 N N . LYS A 1 90 ? 15.234 4.399 -7.642 1.00 93.31 90 LYS A N 1
ATOM 684 C CA . LYS A 1 90 ? 15.583 5.704 -8.217 1.00 93.31 90 LYS A CA 1
ATOM 685 C C . LYS A 1 90 ? 17.093 5.929 -8.276 1.00 93.31 90 LYS A C 1
ATOM 687 O O . LYS A 1 90 ? 17.597 6.344 -9.312 1.00 93.31 90 LYS A O 1
ATOM 692 N N . GLU A 1 91 ? 17.819 5.630 -7.199 1.00 94.75 91 GLU A N 1
ATOM 693 C CA . GLU A 1 91 ? 19.290 5.726 -7.150 1.00 94.75 91 GLU A CA 1
ATOM 694 C C . GLU A 1 91 ? 19.976 4.841 -8.203 1.00 94.75 91 GLU A C 1
ATOM 696 O O . GLU A 1 91 ? 21.070 5.156 -8.667 1.00 94.75 91 GLU A O 1
ATOM 701 N N . LYS A 1 92 ? 19.332 3.735 -8.588 1.00 93.88 92 LYS A N 1
ATOM 702 C CA . LYS A 1 92 ? 19.805 2.812 -9.625 1.00 93.88 92 LYS A CA 1
ATOM 703 C C . LYS A 1 92 ? 19.340 3.173 -11.038 1.00 93.88 92 LYS A C 1
ATOM 705 O O . LYS A 1 92 ? 19.658 2.430 -11.958 1.00 93.88 92 LYS A O 1
ATOM 710 N N . ASN A 1 93 ? 18.639 4.295 -11.220 1.00 93.00 93 ASN A N 1
ATOM 711 C CA . ASN A 1 93 ? 18.023 4.695 -12.489 1.00 93.00 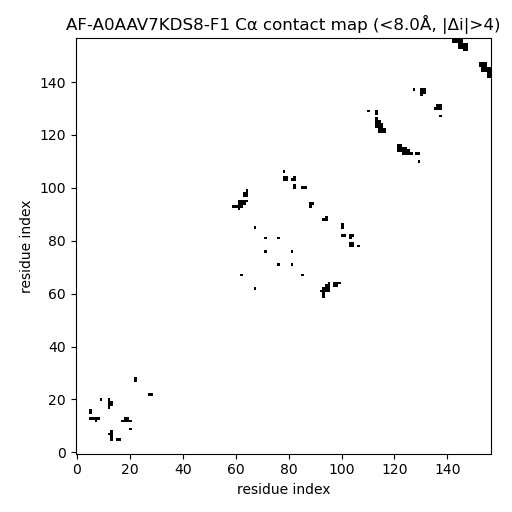93 ASN A CA 1
ATOM 712 C C . ASN A 1 93 ? 17.089 3.616 -13.063 1.00 93.00 93 ASN A C 1
ATOM 714 O O . ASN A 1 93 ? 17.045 3.430 -14.270 1.00 93.00 93 ASN A O 1
ATOM 718 N N . LEU A 1 94 ? 16.362 2.904 -12.195 1.00 94.94 94 LEU A N 1
ATOM 719 C CA . LEU A 1 94 ? 15.391 1.869 -12.577 1.00 94.94 94 LEU A CA 1
ATOM 720 C C . LEU A 1 94 ? 13.941 2.368 -12.527 1.00 94.94 94 LEU A C 1
ATOM 722 O O . LEU A 1 94 ? 13.019 1.585 -12.712 1.00 94.94 94 LEU A O 1
ATOM 726 N N . LEU A 1 95 ? 13.722 3.655 -12.248 1.00 94.75 95 LEU A N 1
ATOM 727 C CA . LEU A 1 95 ? 12.396 4.271 -12.255 1.00 94.75 95 LEU A CA 1
ATOM 728 C C . LEU A 1 95 ? 12.278 5.270 -13.398 1.00 94.75 95 LEU A C 1
ATOM 730 O O . LEU A 1 95 ? 13.208 6.039 -13.656 1.00 94.75 95 LEU A O 1
ATOM 734 N N . LEU A 1 96 ? 11.097 5.336 -14.006 1.00 94.38 96 LEU A N 1
ATOM 735 C CA . LEU A 1 96 ? 10.764 6.416 -14.925 1.00 94.38 96 LEU A CA 1
ATOM 736 C C . LEU A 1 96 ? 10.764 7.785 -14.207 1.00 94.38 96 LEU A C 1
ATOM 738 O O . LEU A 1 96 ? 10.402 7.867 -13.028 1.00 94.38 96 LEU A O 1
ATOM 742 N N . PRO A 1 97 ? 11.083 8.895 -14.907 1.00 89.88 97 PRO A N 1
ATOM 743 C CA . PRO A 1 97 ? 11.142 10.239 -14.314 1.00 89.88 97 PRO A CA 1
ATOM 744 C C . PRO A 1 97 ? 9.848 10.714 -13.629 1.00 89.88 97 PRO A C 1
ATOM 746 O O . PRO A 1 97 ? 9.894 11.610 -12.789 1.00 89.88 97 PRO A O 1
ATOM 749 N N . GLY A 1 98 ? 8.699 10.123 -13.975 1.00 88.00 98 GLY A N 1
ATOM 750 C CA . GLY A 1 98 ? 7.393 10.436 -13.389 1.00 88.00 98 GLY A CA 1
ATOM 751 C C . GLY A 1 98 ? 7.078 9.723 -12.067 1.00 88.00 98 GLY A C 1
ATOM 752 O O . GLY A 1 98 ? 6.073 10.051 -11.437 1.00 88.00 98 GLY A O 1
ATOM 753 N N . ALA A 1 99 ? 7.902 8.766 -11.625 1.00 91.25 99 ALA A N 1
ATOM 754 C CA . ALA A 1 99 ? 7.629 7.989 -10.419 1.00 91.25 99 ALA A CA 1
ATOM 755 C C . ALA A 1 99 ? 7.818 8.825 -9.139 1.00 91.25 99 ALA A C 1
ATOM 757 O O . ALA A 1 99 ? 8.862 9.442 -8.897 1.00 91.25 99 ALA A O 1
ATOM 758 N N . ASN A 1 100 ? 6.801 8.820 -8.278 1.00 92.44 100 ASN A N 1
ATOM 759 C CA . ASN A 1 100 ? 6.756 9.600 -7.053 1.00 92.44 100 ASN A CA 1
ATOM 760 C C . ASN A 1 100 ? 6.974 8.711 -5.818 1.00 92.44 100 ASN A C 1
ATOM 762 O O . ASN A 1 100 ? 6.084 7.987 -5.376 1.00 92.44 100 ASN A O 1
ATOM 766 N N . ILE A 1 101 ? 8.156 8.834 -5.211 1.00 92.00 101 ILE A N 1
ATOM 767 C CA . ILE A 1 101 ? 8.537 8.097 -3.996 1.00 92.00 101 ILE A CA 1
ATOM 768 C C . ILE A 1 101 ? 7.686 8.508 -2.783 1.00 92.00 101 ILE A C 1
ATOM 770 O O . ILE A 1 101 ? 7.279 7.660 -1.989 1.00 92.00 101 ILE A O 1
ATOM 774 N N . SER A 1 102 ? 7.385 9.801 -2.619 1.00 91.19 102 SER A N 1
ATOM 775 C CA . SER A 1 102 ? 6.663 10.288 -1.437 1.00 91.19 102 SER A CA 1
ATOM 776 C C . SER A 1 102 ? 5.187 9.878 -1.421 1.00 91.19 102 SER A C 1
ATOM 778 O O . SER A 1 102 ? 4.581 9.897 -0.349 1.00 91.19 102 SER A O 1
ATOM 780 N N . LYS A 1 103 ? 4.636 9.399 -2.549 1.00 90.25 103 LYS A N 1
ATOM 781 C CA . LYS A 1 103 ? 3.290 8.800 -2.655 1.00 90.25 103 LYS A CA 1
ATOM 782 C C . LYS A 1 103 ? 3.053 7.708 -1.608 1.00 90.25 103 LYS A C 1
ATOM 784 O O . LYS A 1 103 ? 1.945 7.582 -1.092 1.00 90.25 103 LYS A O 1
ATOM 789 N N . TYR A 1 104 ? 4.080 6.937 -1.242 1.00 91.50 104 TYR A N 1
ATOM 790 C CA . TYR A 1 104 ? 3.937 5.855 -0.261 1.00 91.50 104 TYR A CA 1
ATOM 791 C C . TYR A 1 104 ? 3.737 6.346 1.177 1.00 91.50 104 TYR A C 1
ATOM 793 O O . TYR A 1 104 ? 3.156 5.613 1.979 1.00 91.50 104 TYR A O 1
ATOM 801 N N . ARG A 1 105 ? 4.130 7.587 1.502 1.00 91.12 105 ARG A N 1
ATOM 802 C CA . ARG A 1 105 ? 3.921 8.177 2.837 1.00 91.12 105 ARG A CA 1
ATOM 803 C C . ARG A 1 105 ? 2.453 8.443 3.141 1.00 91.12 105 ARG A C 1
ATOM 805 O O . ARG A 1 105 ? 2.061 8.387 4.300 1.00 91.12 105 ARG A O 1
ATOM 812 N N . THR A 1 106 ? 1.673 8.755 2.111 1.00 90.19 106 THR A N 1
ATOM 813 C CA . THR A 1 106 ? 0.282 9.206 2.228 1.00 90.19 106 THR A CA 1
ATOM 814 C C . THR A 1 106 ? -0.692 8.328 1.447 1.00 90.19 106 THR A C 1
ATOM 816 O O . THR A 1 106 ? -1.840 8.718 1.243 1.00 90.19 106 THR A O 1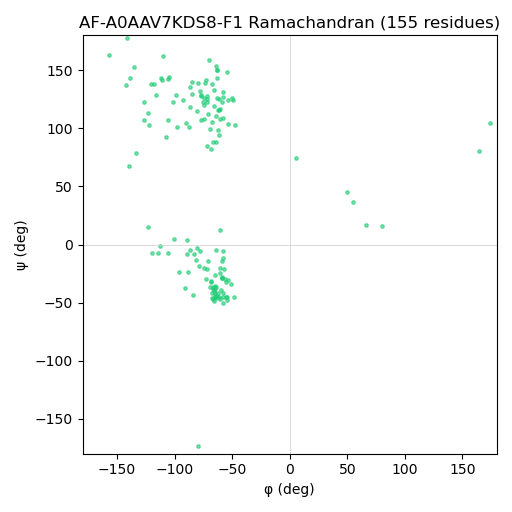
ATOM 819 N N . ARG A 1 107 ? -0.274 7.125 1.026 1.00 87.56 107 ARG A N 1
ATOM 820 C C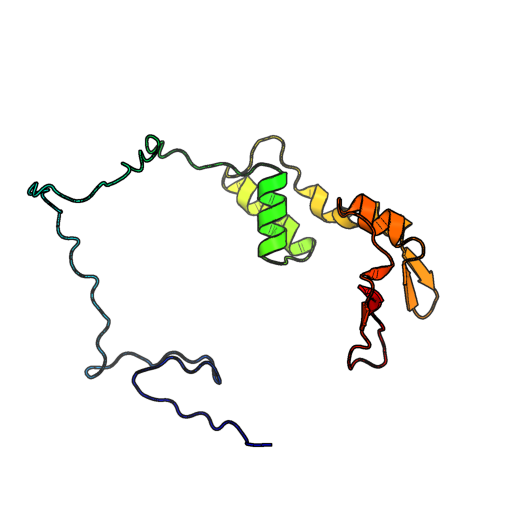A . ARG A 1 107 ? -1.077 6.212 0.190 1.00 87.56 107 ARG A CA 1
ATOM 821 C C . ARG A 1 107 ? -2.435 5.863 0.808 1.00 87.56 107 ARG A C 1
ATOM 823 O O . ARG A 1 107 ? -3.391 5.589 0.095 1.00 87.56 107 ARG A O 1
ATOM 830 N N . GLU A 1 108 ? -2.527 5.855 2.130 1.00 89.56 108 GLU A N 1
ATOM 831 C CA . GLU A 1 108 ? -3.750 5.587 2.879 1.00 89.56 108 GLU A CA 1
ATOM 832 C C . GLU A 1 108 ? -4.711 6.776 2.960 1.00 89.56 108 GLU A C 1
ATOM 834 O O . GLU A 1 108 ? -5.874 6.559 3.289 1.00 89.56 108 GLU A O 1
ATOM 839 N N . GLN A 1 109 ? -4.256 8.014 2.717 1.00 90.94 109 GLN A N 1
ATOM 840 C CA . GLN A 1 109 ? -5.050 9.222 2.989 1.00 90.94 109 GLN A CA 1
ATOM 841 C C . GLN A 1 109 ? -6.383 9.213 2.244 1.00 90.94 109 GLN A C 1
ATOM 843 O O . GLN A 1 109 ? -7.423 9.500 2.837 1.00 90.94 109 GLN A O 1
ATOM 848 N N . ASP A 1 110 ? -6.364 8.786 0.982 1.00 89.94 110 ASP A N 1
ATOM 849 C CA . ASP A 1 110 ? -7.558 8.658 0.148 1.00 89.94 110 ASP A CA 1
ATOM 850 C C . ASP A 1 110 ? -8.589 7.678 0.717 1.00 89.94 110 ASP A C 1
ATOM 852 O O . ASP A 1 110 ? -9.779 7.794 0.415 1.00 89.94 110 ASP A O 1
ATOM 856 N N . PHE A 1 111 ? -8.143 6.727 1.541 1.00 90.88 111 PHE A N 1
ATOM 857 C CA . PHE A 1 111 ? -8.980 5.704 2.151 1.00 90.88 111 PHE A CA 1
ATOM 858 C C . PHE A 1 111 ? -9.439 6.071 3.561 1.00 90.88 111 PHE A C 1
ATOM 860 O O . PHE A 1 111 ? -10.485 5.588 3.989 1.00 90.88 111 PHE A O 1
ATOM 867 N N . LEU A 1 112 ? -8.722 6.950 4.274 1.00 91.44 112 LEU A N 1
ATOM 868 C CA . LEU A 1 112 ? -9.056 7.335 5.653 1.00 91.44 112 LEU A CA 1
ATOM 869 C C . LEU A 1 112 ? -10.490 7.860 5.792 1.00 91.44 112 LEU A C 1
ATOM 871 O O . LEU A 1 112 ? -11.131 7.606 6.805 1.00 91.44 112 LEU A O 1
ATOM 875 N N . LYS A 1 113 ? -11.029 8.516 4.758 1.00 93.44 113 LYS A N 1
ATOM 876 C CA . LYS A 1 113 ? -12.412 9.022 4.729 1.00 93.44 113 LYS A CA 1
ATOM 877 C C . LYS A 1 113 ? -13.497 7.946 4.880 1.00 93.44 113 LYS A C 1
ATOM 879 O O . LYS A 1 113 ? -14.626 8.282 5.217 1.00 93.44 113 LYS A O 1
ATOM 884 N N . PHE A 1 114 ? -13.179 6.676 4.618 1.00 93.00 114 PHE A N 1
ATOM 885 C CA . PHE A 1 114 ? -14.115 5.558 4.778 1.00 93.00 114 PHE A CA 1
ATOM 886 C C . PHE A 1 114 ? -14.079 4.944 6.183 1.00 93.00 114 PHE A C 1
ATOM 888 O O . PHE A 1 114 ? -14.908 4.084 6.491 1.00 93.00 114 PHE A O 1
ATOM 895 N N . PHE A 1 115 ? -13.128 5.354 7.028 1.00 91.94 115 PHE A N 1
ATOM 896 C CA . PHE A 1 115 ? -12.935 4.822 8.372 1.00 91.94 115 PHE A CA 1
ATOM 897 C C . PHE A 1 115 ? -13.288 5.859 9.434 1.00 91.94 115 PHE A C 1
ATOM 899 O O . PHE A 1 115 ? -12.975 7.042 9.319 1.00 91.94 115 PHE A O 1
ATOM 906 N N . HIS A 1 116 ? -13.898 5.387 10.513 1.00 92.50 116 HIS A N 1
ATOM 907 C CA . HIS A 1 116 ? -14.208 6.186 11.686 1.00 92.50 116 HIS A CA 1
ATOM 908 C C . HIS A 1 116 ? -13.439 5.645 12.881 1.00 92.50 116 HIS A C 1
ATOM 910 O O . HIS A 1 116 ? -13.477 4.449 13.181 1.00 92.50 116 HIS A O 1
ATOM 916 N N . VAL A 1 117 ? -12.741 6.548 13.562 1.00 91.94 117 VAL A N 1
ATOM 917 C CA . VAL A 1 117 ? -11.993 6.243 14.778 1.00 91.94 117 VAL A CA 1
ATOM 918 C C . VAL A 1 117 ? -12.890 6.522 15.976 1.00 91.94 117 VAL A C 1
ATOM 920 O O . VAL A 1 117 ? -13.405 7.626 16.130 1.00 91.94 117 VAL A O 1
ATOM 923 N N . GLN A 1 118 ? -13.070 5.513 16.817 1.00 91.31 118 GLN A N 1
ATOM 924 C CA . GLN A 1 118 ? -13.663 5.617 18.145 1.00 91.31 118 GLN A CA 1
ATOM 925 C C . GLN A 1 118 ? -12.572 5.387 19.200 1.00 91.31 118 GLN A C 1
ATOM 927 O O . GLN A 1 118 ? -11.522 4.827 18.878 1.00 91.31 118 GLN A O 1
ATOM 932 N N . PRO A 1 119 ? -12.788 5.774 20.471 1.00 90.81 119 PRO A N 1
ATOM 933 C CA . PRO A 1 119 ? -11.761 5.668 21.511 1.00 90.81 119 PRO A CA 1
ATOM 934 C C . PRO A 1 119 ? -11.140 4.272 21.674 1.00 90.81 119 PRO A C 1
ATOM 936 O O . PRO A 1 119 ? -9.980 4.160 22.059 1.00 90.81 119 PRO A O 1
ATOM 939 N N . SER A 1 120 ? -11.897 3.208 21.389 1.00 88.31 120 SER A N 1
ATOM 940 C CA . SER A 1 120 ? -11.471 1.817 21.591 1.00 88.31 120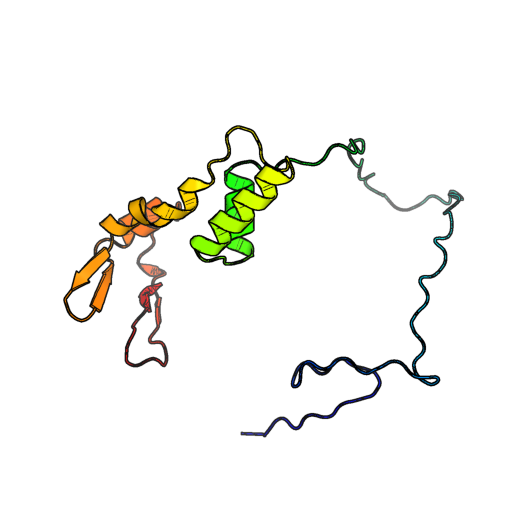 SER A CA 1
ATOM 941 C C . SER A 1 120 ? -11.434 0.962 20.322 1.00 88.31 120 SER A C 1
ATOM 943 O O . SER A 1 120 ? -10.961 -0.173 20.383 1.00 88.31 120 SER A O 1
ATOM 945 N N . PHE A 1 121 ? -11.914 1.464 19.181 1.00 84.19 121 PHE A N 1
ATOM 946 C CA . PHE A 1 121 ? -11.936 0.709 17.927 1.00 84.19 121 PHE A CA 1
ATOM 947 C C . PHE A 1 121 ? -11.997 1.624 16.702 1.00 84.19 121 PHE A C 1
ATOM 949 O O . PHE A 1 121 ? -12.351 2.796 16.787 1.00 84.19 121 PHE A O 1
ATOM 956 N N . VAL A 1 122 ? -11.679 1.061 15.541 1.00 87.62 122 VAL A N 1
ATOM 957 C CA . VAL A 1 122 ? -11.846 1.704 14.236 1.00 87.62 122 VAL A CA 1
ATOM 958 C C . VAL A 1 122 ? -12.786 0.834 13.417 1.00 87.62 122 VAL A C 1
ATOM 960 O O . VAL A 1 122 ? -12.671 -0.390 13.453 1.00 87.62 122 VAL A O 1
ATOM 963 N N . TYR A 1 123 ? -13.714 1.446 12.690 1.00 88.31 123 TYR A N 1
ATOM 964 C CA . TYR A 1 123 ? -14.627 0.721 11.808 1.00 88.31 123 TYR A CA 1
ATOM 965 C C . TYR A 1 123 ? -14.755 1.417 10.453 1.00 88.31 123 TYR A C 1
ATOM 967 O O . TYR A 1 123 ? -14.564 2.628 10.347 1.00 88.31 123 TYR A O 1
ATOM 975 N N . CYS A 1 124 ? -15.059 0.645 9.409 1.00 90.00 124 CYS A N 1
ATOM 976 C CA . CYS A 1 124 ? -15.362 1.183 8.086 1.00 90.00 124 CYS A CA 1
ATOM 977 C C . CYS A 1 124 ? -16.855 1.529 8.013 1.00 90.00 124 CYS A C 1
ATOM 979 O O . CYS A 1 124 ? -17.695 0.649 8.187 1.00 90.00 124 CYS A O 1
ATOM 981 N N . GLY A 1 125 ? -17.182 2.806 7.801 1.00 89.88 125 GLY A N 1
ATOM 982 C CA . GLY A 1 125 ? -18.568 3.289 7.755 1.00 89.88 125 GLY A CA 1
ATOM 983 C C . GLY A 1 125 ? -19.206 3.223 6.367 1.00 89.88 125 GLY A C 1
ATOM 984 O O . GLY A 1 125 ? -20.425 3.155 6.255 1.00 89.88 125 GLY A O 1
ATOM 985 N N . ASN A 1 126 ? -18.394 3.220 5.307 1.00 89.75 126 ASN A N 1
ATOM 986 C CA . ASN A 1 126 ? -18.860 3.175 3.922 1.00 89.75 126 ASN A CA 1
ATOM 987 C C . ASN A 1 126 ? -18.061 2.136 3.129 1.00 89.75 126 ASN A C 1
ATOM 989 O O . ASN A 1 126 ? -17.136 2.457 2.383 1.00 89.75 126 ASN A O 1
ATOM 993 N N . ILE A 1 127 ? -18.436 0.874 3.327 1.00 88.56 127 ILE A N 1
ATOM 994 C CA . ILE A 1 127 ? -17.809 -0.264 2.655 1.00 88.56 127 ILE A CA 1
ATOM 995 C C . ILE A 1 127 ? -18.092 -0.263 1.142 1.00 88.56 127 ILE A C 1
ATOM 997 O O . ILE A 1 127 ? -17.132 -0.447 0.397 1.00 88.56 127 ILE A O 1
ATOM 1001 N N . PRO A 1 128 ? -19.315 0.034 0.644 1.00 89.44 128 PRO A N 1
ATOM 1002 C CA . PRO A 1 128 ? -19.552 0.131 -0.798 1.00 89.44 128 PRO A CA 1
ATOM 1003 C C . PRO A 1 128 ? -18.602 1.117 -1.488 1.00 89.44 128 PRO A C 1
ATOM 1005 O O . PRO A 1 128 ? -17.947 0.759 -2.464 1.00 89.44 128 PRO A O 1
ATOM 1008 N N . GLY A 1 129 ? -18.450 2.322 -0.929 1.00 91.69 129 GLY A N 1
ATOM 1009 C CA . GLY A 1 129 ? -17.558 3.342 -1.479 1.00 91.69 129 GLY A CA 1
ATOM 1010 C C . GLY A 1 129 ? -16.075 2.982 -1.364 1.00 91.69 129 GLY A C 1
ATOM 1011 O O . GLY A 1 129 ? -15.290 3.345 -2.238 1.00 91.69 129 GLY A O 1
ATOM 1012 N N . LEU A 1 130 ? -15.677 2.248 -0.318 1.00 91.38 130 LEU A N 1
ATOM 1013 C CA . LEU A 1 130 ? -14.313 1.733 -0.192 1.00 91.38 130 LEU A CA 1
ATOM 1014 C C . LEU A 1 130 ? -14.003 0.704 -1.289 1.00 91.38 130 LEU A C 1
ATOM 1016 O O . LEU A 1 130 ? -12.969 0.809 -1.944 1.00 91.38 130 LEU A O 1
ATOM 1020 N N . ILE A 1 131 ? -14.894 -0.268 -1.495 1.00 90.56 131 ILE A N 1
ATOM 1021 C CA . ILE A 1 131 ? -14.734 -1.336 -2.492 1.00 90.56 131 ILE A CA 1
ATOM 1022 C C . ILE A 1 131 ? -14.738 -0.760 -3.914 1.00 90.56 131 ILE A C 1
ATOM 1024 O O . ILE A 1 131 ? -13.867 -1.097 -4.716 1.00 90.56 131 ILE A O 1
ATOM 1028 N N . GLU A 1 132 ? -15.627 0.194 -4.193 1.00 91.38 132 GLU A N 1
ATOM 1029 C CA . GLU A 1 132 ? -15.650 0.924 -5.463 1.00 91.38 132 GLU A CA 1
ATOM 1030 C C . GLU A 1 132 ? -14.355 1.720 -5.689 1.00 91.38 132 GLU A C 1
ATOM 1032 O O . GLU A 1 132 ? -13.780 1.683 -6.776 1.00 91.38 132 GLU A O 1
ATOM 1037 N N . LYS A 1 133 ? -13.823 2.384 -4.651 1.00 90.31 133 LYS A N 1
ATOM 1038 C CA . LYS A 1 133 ? -12.543 3.110 -4.734 1.00 90.31 133 LYS A CA 1
ATOM 1039 C C . LYS A 1 133 ? -11.350 2.183 -4.993 1.00 90.31 133 LYS A C 1
ATOM 1041 O O . LYS A 1 133 ? -10.355 2.641 -5.552 1.00 90.31 133 LYS A O 1
ATOM 1046 N N . LEU A 1 134 ? -11.442 0.911 -4.604 1.00 88.56 134 LEU A N 1
ATOM 1047 C CA . LEU A 1 134 ? -10.459 -0.129 -4.923 1.00 88.56 134 LEU A CA 1
ATOM 1048 C C . LEU A 1 134 ? -10.626 -0.700 -6.344 1.00 88.56 134 LEU A C 1
ATOM 1050 O O . LEU A 1 134 ? -9.820 -1.531 -6.751 1.00 88.56 134 LEU A O 1
ATOM 1054 N N . GLY A 1 135 ? -11.639 -0.261 -7.099 1.00 89.94 135 GLY A N 1
ATOM 1055 C CA . GLY A 1 135 ? -11.900 -0.720 -8.465 1.00 89.94 135 GLY A CA 1
ATOM 1056 C C . GLY A 1 135 ? -12.619 -2.067 -8.541 1.00 89.94 135 GLY A C 1
ATOM 1057 O O . GLY A 1 135 ? -12.631 -2.693 -9.597 1.00 89.94 135 GLY A O 1
ATOM 1058 N N . VAL A 1 136 ? -13.215 -2.528 -7.438 1.00 88.12 136 VAL A N 1
ATOM 1059 C CA . VAL A 1 136 ? -13.946 -3.799 -7.380 1.00 88.12 136 VAL A CA 1
ATOM 1060 C C . VAL A 1 136 ? -15.448 -3.520 -7.347 1.00 88.12 136 VAL A C 1
ATOM 1062 O O . VAL A 1 136 ? -15.908 -2.565 -6.720 1.00 88.12 136 VAL A O 1
ATOM 1065 N N . LYS A 1 137 ? -16.243 -4.354 -8.030 1.00 88.75 137 LYS A N 1
ATOM 1066 C CA . LYS A 1 137 ? -17.703 -4.243 -7.984 1.00 88.75 137 LYS A CA 1
ATOM 1067 C C . LYS A 1 137 ? -18.210 -4.699 -6.621 1.00 88.75 137 LYS A C 1
ATOM 1069 O O . LYS A 1 137 ? -17.965 -5.821 -6.194 1.00 88.75 137 LYS A O 1
ATOM 1074 N N . TYR A 1 138 ? -18.968 -3.831 -5.971 1.00 87.25 138 TYR A N 1
ATOM 1075 C CA . TYR A 1 138 ? -19.585 -4.134 -4.695 1.00 87.25 138 TYR A CA 1
ATOM 1076 C C . TYR A 1 138 ? -20.785 -5.089 -4.849 1.00 87.25 138 TYR A C 1
ATOM 1078 O O . TYR A 1 138 ? -21.761 -4.737 -5.514 1.00 87.25 138 TYR A O 1
ATOM 1086 N N . ASN A 1 139 ? -20.733 -6.269 -4.217 1.00 87.50 139 ASN A N 1
ATOM 1087 C CA . ASN A 1 139 ? -21.851 -7.216 -4.138 1.00 87.50 139 ASN A CA 1
ATOM 1088 C C . ASN A 1 139 ? -22.143 -7.605 -2.670 1.00 87.50 139 ASN A C 1
ATOM 1090 O O . ASN A 1 139 ? -21.375 -8.375 -2.095 1.00 87.50 139 ASN A O 1
ATOM 1094 N N . PRO A 1 140 ? -23.244 -7.122 -2.059 1.00 85.50 140 PRO A N 1
ATOM 1095 C CA . PRO A 1 140 ? -23.622 -7.478 -0.688 1.00 85.50 140 PRO A CA 1
ATOM 1096 C C . PRO A 1 140 ? -23.833 -8.978 -0.452 1.00 85.50 140 PRO A C 1
ATOM 1098 O O . PRO A 1 140 ? -23.653 -9.441 0.669 1.00 85.50 140 PRO A O 1
ATOM 1101 N N . GLU A 1 141 ? -24.235 -9.740 -1.474 1.00 86.69 141 GLU A N 1
ATOM 1102 C CA . GLU A 1 141 ? -24.536 -11.172 -1.324 1.00 86.69 141 GLU A CA 1
ATOM 1103 C C . GLU A 1 141 ? -23.275 -12.033 -1.174 1.00 86.69 141 GLU A C 1
ATOM 1105 O O . GLU A 1 141 ? -23.335 -13.146 -0.654 1.00 86.69 141 GLU A O 1
ATOM 1110 N N . GLU A 1 142 ? -22.120 -11.516 -1.595 1.00 84.25 142 GLU A N 1
ATOM 1111 C CA . GLU A 1 142 ? -20.829 -12.200 -1.473 1.00 84.25 142 GLU A CA 1
ATOM 1112 C C . GLU A 1 142 ? -20.144 -11.960 -0.126 1.00 84.25 142 GLU A C 1
ATOM 1114 O O . GLU A 1 142 ? -19.116 -12.582 0.158 1.00 84.25 142 GLU A O 1
ATOM 1119 N N . TRP A 1 143 ? -20.717 -11.101 0.721 1.00 78.75 143 TRP A N 1
ATOM 1120 C CA . TRP A 1 143 ? -20.109 -10.743 1.992 1.00 78.75 143 TRP A CA 1
ATOM 1121 C C . TRP A 1 143 ? -20.034 -11.923 2.951 1.00 78.75 143 TRP A C 1
ATOM 1123 O O . TRP A 1 143 ? -21.020 -12.617 3.215 1.00 78.75 143 TRP A O 1
ATOM 1133 N N . ARG A 1 144 ? -18.863 -12.108 3.559 1.00 74.88 144 ARG A N 1
ATOM 1134 C CA . ARG A 1 144 ? -18.635 -13.124 4.590 1.00 74.88 144 ARG A CA 1
ATOM 1135 C C . ARG A 1 144 ? -18.049 -12.477 5.833 1.00 74.88 144 ARG A C 1
ATOM 1137 O O . ARG A 1 144 ? -16.987 -11.857 5.809 1.00 74.88 144 ARG A O 1
ATOM 1144 N N . LEU A 1 145 ? -18.743 -12.658 6.954 1.00 67.44 145 LEU A N 1
ATOM 1145 C CA . LEU A 1 145 ? -18.238 -12.255 8.258 1.00 67.44 145 LEU A CA 1
ATOM 1146 C C . LEU A 1 145 ? -17.271 -13.324 8.776 1.00 67.44 145 LEU A C 1
ATOM 1148 O O . LEU A 1 145 ? -17.673 -14.447 9.074 1.00 67.44 145 LEU A O 1
ATOM 1152 N N . PHE A 1 146 ? -16.004 -12.957 8.920 1.00 58.34 146 PHE A N 1
ATOM 1153 C CA . PHE A 1 146 ? -14.994 -13.769 9.577 1.00 58.34 146 PHE A CA 1
ATOM 1154 C C . PHE A 1 146 ? -14.754 -13.240 10.989 1.00 58.34 146 PHE A C 1
ATOM 1156 O O . PHE A 1 146 ? -14.380 -12.084 11.209 1.00 58.34 146 PHE A O 1
ATOM 1163 N N . ILE A 1 147 ? -14.947 -14.120 11.964 1.00 58.28 147 ILE A N 1
ATOM 1164 C CA . ILE A 1 147 ? -14.463 -13.905 13.322 1.00 58.28 147 ILE A CA 1
ATOM 1165 C C . ILE A 1 147 ? -13.066 -14.519 13.357 1.00 58.28 147 ILE A C 1
ATOM 1167 O O . ILE A 1 147 ? -12.923 -15.741 13.337 1.00 58.28 147 ILE A O 1
ATOM 1171 N N . ASP A 1 148 ? -12.034 -13.678 13.339 1.00 51.38 148 ASP A N 1
ATOM 1172 C CA . ASP A 1 148 ? -10.681 -14.143 13.625 1.00 51.38 148 ASP A CA 1
ATOM 1173 C C . ASP A 1 148 ? -10.634 -14.651 15.078 1.00 51.38 148 ASP A C 1
ATOM 1175 O O . ASP A 1 148 ? -11.344 -14.172 15.963 1.00 51.38 148 ASP A O 1
ATOM 1179 N N . SER A 1 149 ? -9.766 -15.620 15.349 1.00 52.78 149 SER A N 1
ATOM 1180 C CA . SER A 1 149 ? -9.498 -16.154 16.693 1.00 52.78 149 SER A CA 1
ATOM 1181 C C . SER A 1 149 ? -9.015 -15.090 17.700 1.00 52.78 149 SER A C 1
ATOM 1183 O O . SER A 1 149 ? -8.993 -15.315 18.915 1.00 52.78 149 SER A O 1
ATOM 1185 N N . SER A 1 150 ? -8.664 -13.902 17.207 1.00 59.81 150 SER A N 1
ATOM 1186 C CA . SER A 1 150 ? -8.443 -12.690 17.984 1.00 59.81 150 SER A CA 1
ATOM 1187 C C . SER A 1 150 ? -9.761 -12.134 18.539 1.00 59.81 150 SER A C 1
ATOM 1189 O O . SER A 1 150 ? -10.556 -11.534 17.825 1.00 59.81 150 SER A O 1
ATOM 1191 N N . LYS A 1 151 ? -9.942 -12.183 19.868 1.00 60.38 151 LYS A N 1
ATOM 1192 C CA . LYS A 1 151 ? -11.071 -11.527 20.576 1.00 60.38 151 LYS A CA 1
ATOM 1193 C C . LYS A 1 151 ? -11.160 -10.003 20.364 1.00 60.38 151 LYS A C 1
ATOM 1195 O O . LYS A 1 151 ? -12.065 -9.370 20.899 1.00 60.38 151 LYS A O 1
ATOM 1200 N N . ARG A 1 152 ? -10.182 -9.396 19.681 1.00 64.00 152 ARG A N 1
ATOM 1201 C CA . ARG A 1 152 ? -10.038 -7.944 19.517 1.00 64.00 152 ARG A CA 1
ATOM 1202 C C . ARG A 1 152 ? -10.408 -7.446 18.122 1.00 64.00 152 ARG A C 1
ATOM 1204 O O . ARG A 1 152 ? -10.422 -6.235 17.932 1.00 64.00 152 ARG A O 1
ATOM 1211 N N . ASN A 1 153 ? -10.666 -8.327 17.152 1.00 59.53 153 ASN A N 1
ATOM 1212 C CA . ASN A 1 153 ? -11.053 -7.905 15.809 1.00 59.53 153 ASN A CA 1
ATOM 1213 C C . ASN A 1 153 ? -12.176 -8.797 15.241 1.00 59.53 153 ASN A C 1
ATOM 1215 O O . ASN A 1 153 ? -12.232 -9.995 15.495 1.00 59.53 153 ASN A O 1
ATOM 1219 N N . LEU A 1 154 ? -13.096 -8.182 14.498 1.00 63.06 154 LEU A N 1
ATOM 1220 C CA . LEU A 1 154 ? -14.007 -8.863 13.580 1.00 63.06 154 LEU A CA 1
ATOM 1221 C C . LEU A 1 154 ? -13.699 -8.337 12.179 1.00 63.06 154 LEU A C 1
ATOM 1223 O O . LEU A 1 154 ? -13.489 -7.133 12.016 1.00 63.06 154 LEU A O 1
ATOM 1227 N N . LYS A 1 155 ? -13.676 -9.216 11.173 1.00 61.28 155 LYS A N 1
ATOM 1228 C CA . LYS A 1 155 ? -13.394 -8.845 9.784 1.00 61.28 155 LYS A CA 1
ATOM 1229 C C . LYS A 1 155 ? -14.554 -9.275 8.888 1.00 61.28 155 LYS A C 1
ATOM 1231 O O . LYS A 1 155 ? -14.786 -10.463 8.714 1.00 61.28 155 LYS A O 1
ATOM 1236 N N . GLY A 1 156 ? -15.275 -8.318 8.311 1.00 57.97 156 GLY A N 1
ATOM 1237 C CA . GLY A 1 156 ? -16.143 -8.577 7.157 1.00 57.97 156 GLY A CA 1
ATOM 1238 C C . GLY A 1 156 ? -15.321 -8.468 5.874 1.00 57.97 156 GLY A C 1
ATOM 1239 O O . GLY A 1 156 ? -14.503 -7.550 5.775 1.00 57.97 156 GLY A O 1
ATOM 1240 N N . VAL A 1 157 ? -15.486 -9.411 4.946 1.00 58.56 157 VAL A N 1
ATOM 1241 C CA . VAL A 1 157 ? -14.940 -9.345 3.578 1.00 58.56 157 VAL A CA 1
ATOM 1242 C C . VAL A 1 157 ? -16.103 -9.290 2.611 1.00 58.56 157 VAL A C 1
ATOM 1244 O O . VAL A 1 157 ? -17.029 -10.106 2.825 1.00 58.56 157 VAL A O 1
#

Secondary structure (DSSP, 8-state):
---------TTS--TTT-PPPPPBTTBPPPPPPP-----------S------PPP---SPPPB-HHHHHHHHHHTT--HHHHHHHHHHHHHTT-B-TT--GGGGGSTTHHHHTTEEE-SS-EEES-HHHHHHHTT----GGG--EE--S-TT--EE-

Foldseek 3Di:
DDDDDDDDDPPDQGPVPRDDDDADPVRDDDDPPDPPPPPDPDDDDDDDPPPPDDPPPVDQAADEQVNLVVVCVVVVDQLVVSLVVVVVCVVVVRHDPPHDSCCSVCVCVVVCVQWDDDPQDIDGNCPCVNCVVVVHHDDPVPWDWDDDPPPRDTDID